Protein AF-D8M737-F1 (afdb_monomer_lite)

Organism: Blastocystis hominis (NCBI:txid12968)

Structure (mmCIF, N/CA/C/O backbone):
data_AF-D8M737-F1
#
_entry.id   AF-D8M737-F1
#
loop_
_atom_site.group_PDB
_atom_site.id
_atom_site.type_symbol
_atom_site.label_atom_id
_atom_site.label_alt_id
_atom_site.label_comp_id
_atom_site.label_asym_id
_atom_site.label_entity_id
_atom_site.label_seq_id
_atom_site.pdbx_PDB_ins_code
_atom_site.Cartn_x
_atom_site.Cartn_y
_atom_site.Cartn_z
_atom_site.occupancy
_atom_site.B_iso_or_equiv
_atom_site.auth_seq_id
_atom_site.auth_comp_id
_atom_site.auth_asym_id
_atom_site.auth_atom_id
_atom_site.pdbx_PDB_model_num
ATOM 1 N N . MET A 1 1 ? 9.233 0.912 4.157 1.00 76.81 1 MET A N 1
ATOM 2 C CA . MET A 1 1 ? 8.192 0.046 4.759 1.00 76.81 1 MET A CA 1
ATOM 3 C C . MET A 1 1 ? 7.558 0.659 5.998 1.00 76.81 1 MET A C 1
ATOM 5 O O . MET A 1 1 ? 6.342 0.770 6.006 1.00 76.81 1 MET A O 1
ATOM 9 N N . ARG A 1 2 ? 8.331 1.136 6.989 1.00 81.25 2 ARG A N 1
ATOM 10 C CA . ARG A 1 2 ? 7.786 1.780 8.207 1.00 81.25 2 ARG A CA 1
ATOM 11 C C . ARG A 1 2 ? 6.733 2.857 7.947 1.00 81.25 2 ARG A C 1
ATOM 13 O O . ARG A 1 2 ? 5.677 2.805 8.559 1.00 81.25 2 ARG A O 1
ATOM 20 N N . PHE A 1 3 ? 6.985 3.744 6.985 1.00 84.50 3 PHE A N 1
ATOM 21 C CA . PHE A 1 3 ? 6.063 4.823 6.627 1.00 84.50 3 PHE A CA 1
ATOM 22 C C . PHE A 1 3 ? 4.621 4.346 6.363 1.00 84.50 3 PHE A C 1
ATOM 24 O O . PHE A 1 3 ? 3.678 4.965 6.834 1.00 84.50 3 PHE A O 1
ATOM 31 N N . ILE A 1 4 ? 4.438 3.212 5.675 1.00 86.31 4 ILE A N 1
ATOM 32 C CA . ILE A 1 4 ? 3.103 2.663 5.368 1.00 86.31 4 ILE A CA 1
ATOM 33 C C . ILE A 1 4 ? 2.363 2.292 6.661 1.00 86.31 4 ILE A C 1
ATOM 35 O O . ILE A 1 4 ? 1.180 2.582 6.815 1.00 86.31 4 ILE A O 1
ATOM 39 N N . ILE A 1 5 ? 3.082 1.685 7.607 1.00 85.38 5 ILE A N 1
ATOM 40 C CA . ILE A 1 5 ? 2.538 1.267 8.902 1.00 85.38 5 ILE A CA 1
ATOM 41 C C . ILE A 1 5 ? 2.201 2.493 9.756 1.00 85.38 5 ILE A C 1
ATOM 43 O O . ILE A 1 5 ? 1.140 2.535 10.369 1.00 85.38 5 ILE A O 1
ATOM 47 N N . GLU A 1 6 ? 3.077 3.498 9.784 1.00 85.75 6 GLU A N 1
ATOM 48 C CA . GLU A 1 6 ? 2.864 4.730 10.552 1.00 85.75 6 GLU A CA 1
ATOM 49 C C . GLU A 1 6 ? 1.642 5.509 10.052 1.00 85.75 6 GLU A C 1
ATOM 51 O O . GLU A 1 6 ? 0.801 5.907 10.858 1.00 85.75 6 GLU A O 1
ATOM 56 N N . THR A 1 7 ? 1.495 5.676 8.735 1.00 88.56 7 THR A N 1
ATOM 57 C CA . THR A 1 7 ? 0.323 6.342 8.148 1.00 88.56 7 THR A CA 1
ATOM 58 C C . THR A 1 7 ? -0.960 5.581 8.470 1.00 88.56 7 THR A C 1
ATOM 60 O O . THR A 1 7 ? -1.928 6.186 8.925 1.00 88.56 7 THR A O 1
ATOM 63 N N . PHE A 1 8 ? -0.951 4.252 8.343 1.00 88.69 8 PHE A N 1
ATOM 64 C CA . PHE A 1 8 ? -2.092 3.421 8.723 1.00 88.69 8 PHE A CA 1
ATOM 65 C C . PHE A 1 8 ? -2.456 3.566 10.211 1.00 88.69 8 PHE A C 1
ATOM 67 O O . PHE A 1 8 ? -3.621 3.757 10.556 1.00 88.69 8 PHE A O 1
ATOM 74 N N . GLN A 1 9 ? -1.469 3.544 11.111 1.00 84.88 9 GLN A N 1
ATOM 75 C CA . GLN A 1 9 ? -1.700 3.736 12.547 1.00 84.88 9 GLN A CA 1
ATOM 76 C C . GLN A 1 9 ? -2.258 5.124 12.873 1.00 84.88 9 GLN A C 1
ATOM 78 O O . GLN A 1 9 ? -3.095 5.254 13.768 1.00 84.88 9 GLN A O 1
ATOM 83 N N . ASN A 1 10 ? -1.792 6.161 12.181 1.00 88.00 10 ASN A N 1
ATOM 84 C CA . ASN A 1 10 ? -2.291 7.519 12.366 1.00 88.00 10 ASN A CA 1
ATOM 85 C C . ASN A 1 10 ? -3.747 7.638 11.915 1.00 88.00 10 ASN A C 1
ATOM 87 O O . ASN A 1 10 ? -4.552 8.216 12.643 1.00 88.00 10 ASN A O 1
ATOM 91 N N . GLU A 1 11 ? -4.109 7.021 10.789 1.00 87.75 11 GLU A N 1
ATOM 92 C CA . GLU A 1 11 ? -5.503 6.952 10.351 1.00 87.75 11 GLU A CA 1
ATOM 93 C C . GLU A 1 11 ? -6.376 6.181 11.346 1.00 87.75 11 GLU A C 1
ATOM 95 O O . GLU A 1 11 ? -7.439 6.664 11.734 1.00 87.75 11 GLU A O 1
ATOM 100 N N . LEU A 1 12 ? -5.907 5.044 11.868 1.00 85.50 12 LEU A N 1
ATOM 101 C CA . LEU A 1 12 ? -6.639 4.304 12.901 1.00 85.50 12 LEU A CA 1
ATOM 102 C C . LEU A 1 12 ? -6.868 5.126 14.177 1.00 85.50 12 LEU A C 1
ATOM 104 O O . LEU A 1 12 ? -7.965 5.088 14.739 1.00 85.50 12 LEU A O 1
ATOM 108 N N . LYS A 1 13 ? -5.858 5.881 14.628 1.00 85.81 13 LYS A N 1
ATOM 109 C CA . LYS A 1 13 ? -5.969 6.787 15.784 1.00 85.81 13 LYS A CA 1
ATOM 110 C C . LYS A 1 13 ? -6.919 7.948 15.511 1.00 85.81 13 LYS A C 1
ATOM 112 O O . LYS A 1 13 ? -7.665 8.336 16.403 1.00 85.81 13 LYS A O 1
ATOM 117 N N . ARG A 1 14 ? -6.908 8.487 14.289 1.00 86.50 14 ARG A N 1
ATOM 118 C CA . ARG A 1 14 ? -7.825 9.550 13.860 1.00 86.50 14 ARG A CA 1
ATOM 119 C C . ARG A 1 14 ? -9.278 9.079 13.897 1.00 86.50 14 ARG A C 1
ATOM 121 O O . ARG A 1 14 ? -10.144 9.836 14.318 1.00 86.50 14 ARG A O 1
ATOM 128 N N . LEU A 1 15 ? -9.528 7.831 13.502 1.00 85.75 15 LEU A N 1
ATOM 129 C CA . LEU A 1 15 ? -10.856 7.214 13.542 1.00 85.75 15 LEU A CA 1
ATOM 130 C C . LEU A 1 15 ? -11.295 6.825 14.962 1.00 85.75 15 LEU A C 1
ATOM 132 O O . LEU A 1 15 ? -12.485 6.856 15.258 1.00 85.75 15 LEU A O 1
ATOM 136 N N . ASN A 1 16 ? -10.355 6.483 15.849 1.00 83.94 16 ASN A N 1
ATOM 137 C CA . ASN A 1 16 ? -10.641 6.018 17.209 1.00 83.94 16 ASN A CA 1
ATOM 138 C C . ASN A 1 16 ? -9.847 6.816 18.264 1.00 83.94 16 ASN A C 1
ATOM 140 O O . ASN A 1 16 ? -8.973 6.255 18.931 1.00 83.94 16 ASN A O 1
ATOM 144 N N . PRO A 1 17 ? -10.147 8.113 18.464 1.00 80.44 17 PRO A N 1
ATOM 145 C CA . PRO A 1 17 ? -9.353 8.988 19.334 1.00 80.44 17 PRO A CA 1
ATOM 146 C C . PRO A 1 17 ? -9.373 8.581 20.818 1.00 80.44 17 PRO A C 1
ATOM 148 O O . PRO A 1 17 ? -8.483 8.952 21.580 1.00 80.44 17 PRO A O 1
ATOM 151 N N . THR A 1 18 ? -10.375 7.811 21.246 1.00 82.31 18 THR A N 1
ATOM 152 C CA . THR A 1 18 ? -10.546 7.342 22.630 1.00 82.31 18 THR A CA 1
ATOM 153 C C . THR A 1 18 ? -9.809 6.035 22.931 1.00 82.31 18 THR A C 1
ATOM 155 O O . THR A 1 18 ? -9.544 5.738 24.098 1.00 82.31 18 THR A O 1
ATOM 158 N N . MET A 1 19 ? -9.431 5.254 21.912 1.00 74.44 19 MET A N 1
ATOM 159 C CA . MET A 1 19 ? -8.717 3.989 22.100 1.00 74.44 19 MET A CA 1
ATOM 160 C C . MET A 1 19 ? -7.203 4.202 22.115 1.00 74.44 19 MET A C 1
ATOM 162 O O . MET A 1 19 ? -6.571 4.445 21.091 1.00 74.44 19 MET A O 1
ATOM 166 N N . LYS A 1 20 ? -6.593 4.034 23.295 1.00 69.44 20 LYS A N 1
ATOM 167 C CA . LYS A 1 20 ? -5.133 4.146 23.477 1.00 69.44 20 LYS A CA 1
ATOM 168 C C . LYS A 1 20 ? -4.344 2.988 22.856 1.00 69.44 20 LYS A C 1
ATOM 170 O O . LYS A 1 20 ? -3.180 3.168 22.508 1.00 69.44 20 LYS A O 1
ATOM 175 N N . GLN A 1 21 ? -4.950 1.806 22.742 1.00 69.31 21 GLN A N 1
ATOM 176 C CA . GLN A 1 21 ? -4.309 0.612 22.195 1.00 69.31 21 GLN A CA 1
ATOM 177 C C . GLN A 1 21 ? -5.255 -0.056 21.198 1.00 69.31 21 GLN A C 1
ATOM 179 O O . GLN A 1 21 ? -6.286 -0.599 21.584 1.00 69.31 21 GLN A O 1
ATOM 184 N N . ILE A 1 22 ? -4.893 0.000 19.917 1.00 75.56 22 ILE A N 1
ATOM 185 C CA . ILE A 1 22 ? -5.661 -0.587 18.818 1.00 75.56 22 ILE A CA 1
ATOM 186 C C . ILE A 1 22 ? -4.870 -1.787 18.304 1.00 75.56 22 ILE A C 1
ATOM 188 O O . ILE A 1 22 ? -3.701 -1.654 17.937 1.00 75.56 22 ILE A O 1
ATOM 192 N N . LYS A 1 23 ? -5.503 -2.961 18.308 1.00 77.50 23 LYS A N 1
ATOM 193 C CA . LYS A 1 23 ? -4.958 -4.175 17.696 1.00 77.50 23 LYS A CA 1
ATOM 194 C C . LYS A 1 23 ? -5.440 -4.238 16.253 1.00 77.50 23 LYS A C 1
ATOM 196 O O . LYS A 1 23 ? -6.619 -4.022 16.001 1.00 77.50 23 LYS A O 1
ATOM 201 N N . TYR A 1 24 ? -4.534 -4.539 15.336 1.00 81.25 24 TYR A N 1
ATOM 202 C CA . TYR A 1 24 ? -4.837 -4.717 13.921 1.00 81.25 24 TYR A CA 1
ATOM 203 C C . TYR A 1 24 ? -4.032 -5.896 13.374 1.00 81.25 24 TYR A C 1
ATOM 205 O O . TYR A 1 24 ? -2.932 -6.192 13.852 1.00 81.25 24 TYR A O 1
ATOM 213 N N . GLY A 1 25 ? -4.598 -6.583 12.390 1.00 80.94 25 GLY A N 1
ATOM 214 C CA . GLY A 1 25 ? -3.955 -7.666 11.663 1.00 80.94 25 GLY A CA 1
ATOM 215 C C . GLY A 1 25 ? -3.227 -7.177 10.414 1.00 80.94 25 GLY A C 1
ATOM 216 O O . GLY A 1 25 ? -3.359 -6.032 9.984 1.00 80.94 25 GLY A O 1
ATOM 217 N N . VAL A 1 26 ? -2.473 -8.079 9.786 1.00 85.62 26 VAL A N 1
ATOM 218 C CA . VAL A 1 26 ? -1.838 -7.812 8.485 1.00 85.62 26 VAL A CA 1
ATOM 219 C C . VAL A 1 26 ? -2.873 -7.566 7.379 1.00 85.62 26 VAL A C 1
ATOM 221 O O . VAL A 1 26 ? -2.677 -6.689 6.539 1.00 85.62 26 VAL A O 1
ATOM 224 N N . ASN A 1 27 ? -4.013 -8.264 7.431 1.00 86.50 27 ASN A N 1
ATOM 225 C CA . ASN A 1 27 ? -5.102 -8.091 6.471 1.00 86.50 27 ASN A CA 1
ATOM 226 C C . ASN A 1 27 ? -5.695 -6.677 6.512 1.00 86.50 27 ASN A C 1
ATOM 228 O O . ASN A 1 27 ? -6.029 -6.144 5.461 1.00 86.50 27 ASN A O 1
ATOM 232 N N . ASP A 1 28 ? -5.771 -6.039 7.683 1.00 86.94 28 ASP A N 1
ATOM 233 C CA . ASP A 1 28 ? -6.312 -4.679 7.805 1.00 86.94 28 ASP A CA 1
ATOM 234 C C . ASP A 1 28 ? -5.427 -3.659 7.079 1.00 86.94 28 ASP A C 1
ATOM 236 O O . ASP A 1 28 ? -5.922 -2.752 6.410 1.00 86.94 28 ASP A O 1
ATOM 240 N N . ILE A 1 29 ? -4.106 -3.853 7.143 1.00 88.19 29 ILE A N 1
ATOM 241 C CA . ILE A 1 29 ? -3.137 -3.023 6.421 1.00 88.19 29 ILE A CA 1
ATOM 242 C C . ILE A 1 29 ? -3.257 -3.260 4.911 1.00 88.19 29 ILE A C 1
ATOM 244 O O . ILE A 1 29 ? -3.171 -2.319 4.126 1.00 88.19 29 ILE A O 1
ATOM 248 N N . PHE A 1 30 ? -3.465 -4.508 4.484 1.00 89.94 30 PHE A N 1
ATOM 249 C CA . PHE A 1 30 ? -3.659 -4.824 3.068 1.00 89.94 30 PHE A CA 1
ATOM 250 C C . PHE A 1 30 ? -4.947 -4.223 2.520 1.00 89.94 30 PHE A C 1
ATOM 252 O O . PHE A 1 30 ? -4.902 -3.606 1.459 1.00 89.94 30 PHE A O 1
ATOM 259 N N . ASN A 1 31 ? -6.042 -4.320 3.273 1.00 90.25 31 ASN A N 1
ATOM 260 C CA . ASN A 1 31 ? -7.310 -3.690 2.929 1.00 90.25 31 ASN A CA 1
ATOM 261 C C . ASN A 1 31 ? -7.153 -2.170 2.826 1.00 90.25 31 ASN A C 1
ATOM 263 O O . ASN A 1 31 ? -7.642 -1.575 1.874 1.00 90.25 31 ASN A O 1
ATOM 267 N N . TYR A 1 32 ? -6.412 -1.545 3.750 1.00 89.62 32 TYR A N 1
ATOM 268 C CA . TYR A 1 32 ? -6.083 -0.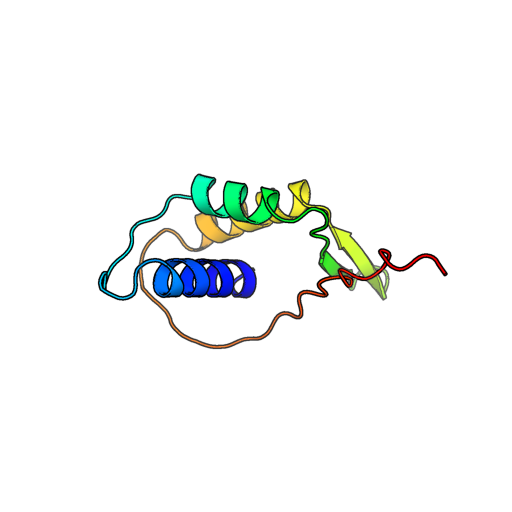122 3.667 1.00 89.62 32 TYR A CA 1
ATOM 269 C C . TYR A 1 32 ? -5.322 0.222 2.381 1.00 89.62 32 TYR A C 1
ATOM 271 O O . TYR A 1 32 ? -5.703 1.159 1.687 1.00 89.62 32 TYR A O 1
ATOM 279 N N . ILE A 1 33 ? -4.302 -0.557 2.008 1.00 89.50 33 ILE A N 1
ATOM 280 C CA . ILE A 1 33 ? -3.564 -0.360 0.748 1.00 89.50 33 ILE A CA 1
ATOM 281 C C . ILE A 1 33 ? -4.485 -0.534 -0.473 1.00 89.50 33 ILE A C 1
ATOM 283 O O . ILE A 1 33 ? -4.355 0.208 -1.445 1.00 89.50 33 ILE A O 1
ATOM 287 N N . ASP A 1 34 ? -5.428 -1.475 -0.421 1.00 89.44 34 ASP A N 1
ATOM 288 C CA . ASP A 1 34 ? -6.393 -1.713 -1.500 1.00 89.44 34 ASP A CA 1
ATOM 289 C C . ASP A 1 34 ? -7.415 -0.587 -1.667 1.00 89.44 34 ASP A C 1
ATOM 291 O O . ASP A 1 34 ? -7.935 -0.412 -2.768 1.00 89.44 34 ASP A O 1
ATOM 295 N N . THR A 1 35 ? -7.667 0.215 -0.625 1.00 89.88 35 THR A N 1
ATOM 296 C CA . THR A 1 35 ? -8.548 1.390 -0.749 1.00 89.88 35 THR A CA 1
ATOM 297 C C . THR A 1 35 ? -7.986 2.469 -1.677 1.00 89.88 35 THR A C 1
ATOM 299 O O . THR A 1 35 ? -8.751 3.258 -2.230 1.00 89.88 35 THR A O 1
ATOM 302 N N . PHE A 1 36 ? -6.667 2.505 -1.892 1.00 87.12 36 PHE A N 1
ATOM 303 C CA . PHE A 1 36 ? -6.043 3.442 -2.822 1.00 87.12 36 PHE A CA 1
ATOM 304 C C . PHE A 1 36 ? -6.164 2.919 -4.255 1.00 87.12 36 PHE A C 1
ATOM 306 O O . PHE A 1 36 ?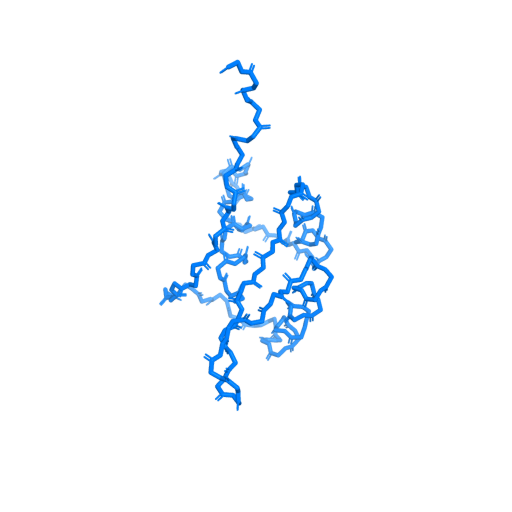 -5.742 1.796 -4.542 1.00 87.12 36 PHE A O 1
ATOM 313 N N . SER A 1 37 ? -6.694 3.735 -5.176 1.00 85.06 37 SER A N 1
ATOM 314 C CA . SER A 1 37 ? -6.795 3.368 -6.600 1.00 85.06 37 SER A CA 1
ATOM 315 C C . SER A 1 37 ? -5.415 3.100 -7.201 1.00 85.06 37 SER A C 1
ATOM 317 O O . SER A 1 37 ? -5.2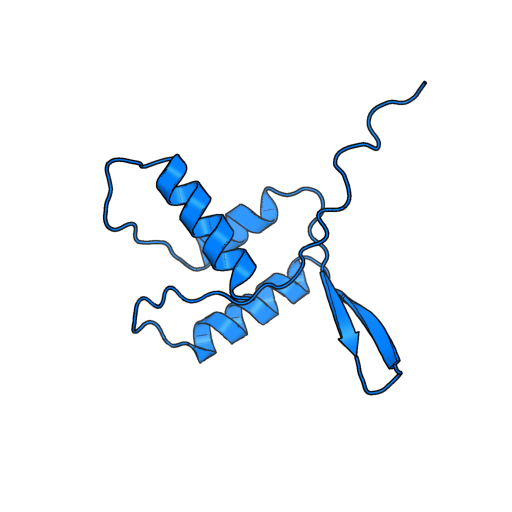16 2.062 -7.825 1.00 85.06 37 SER A O 1
ATOM 319 N N . GLU A 1 38 ? -4.440 3.945 -6.877 1.00 81.75 38 GLU A N 1
ATOM 320 C CA . GLU A 1 38 ? -3.047 3.842 -7.297 1.00 81.75 38 GLU A CA 1
ATOM 321 C C . GLU A 1 38 ? -2.127 3.852 -6.073 1.00 81.75 38 GLU A C 1
ATOM 323 O O . GLU A 1 38 ? -2.145 4.781 -5.265 1.00 81.75 38 GLU A O 1
ATOM 328 N N . PHE A 1 39 ? -1.308 2.808 -5.929 1.00 84.19 39 PHE A N 1
ATOM 329 C CA . PHE A 1 39 ? -0.287 2.731 -4.885 1.00 84.19 39 PHE A CA 1
ATOM 330 C C . PHE A 1 39 ? 0.948 2.038 -5.455 1.00 84.19 39 PHE A C 1
ATOM 332 O O . PHE A 1 39 ? 1.038 0.810 -5.485 1.00 84.19 39 PHE A O 1
ATOM 339 N N . ASN A 1 40 ? 1.879 2.852 -5.948 1.00 84.50 40 ASN A N 1
ATOM 340 C CA . ASN A 1 40 ? 3.104 2.409 -6.602 1.00 84.50 40 ASN A CA 1
ATOM 341 C C . ASN A 1 40 ? 4.313 2.974 -5.847 1.00 84.50 40 ASN A C 1
ATOM 343 O O . ASN A 1 40 ? 4.264 4.080 -5.307 1.00 84.50 40 ASN A O 1
ATOM 347 N N . MET A 1 41 ? 5.406 2.219 -5.797 1.00 85.75 41 MET A N 1
ATOM 348 C CA . MET A 1 41 ? 6.633 2.620 -5.109 1.00 85.75 41 MET A CA 1
ATOM 349 C C . MET A 1 41 ? 7.819 2.500 -6.058 1.00 85.75 41 MET A C 1
ATOM 351 O O . MET A 1 41 ? 8.006 1.473 -6.699 1.00 85.75 41 MET A O 1
ATOM 355 N N . LEU A 1 42 ? 8.649 3.536 -6.119 1.00 85.94 42 LEU A N 1
ATOM 356 C CA . LEU A 1 42 ? 9.910 3.504 -6.851 1.00 85.94 42 LEU A CA 1
ATOM 357 C C . LEU A 1 42 ? 11.033 3.159 -5.874 1.00 85.94 42 LEU A C 1
ATOM 359 O O . LEU A 1 42 ? 11.285 3.902 -4.925 1.00 85.94 42 LEU A O 1
ATOM 363 N N . CYS A 1 43 ? 11.698 2.024 -6.081 1.00 84.00 43 CYS A N 1
ATOM 364 C CA . CYS A 1 43 ? 12.857 1.639 -5.280 1.00 84.00 43 CYS A CA 1
ATOM 365 C C . CYS A 1 43 ? 14.122 1.790 -6.115 1.00 84.00 43 CYS A C 1
ATOM 367 O O . CYS A 1 43 ? 14.187 1.290 -7.235 1.00 84.00 43 CYS A O 1
ATOM 369 N N . PHE A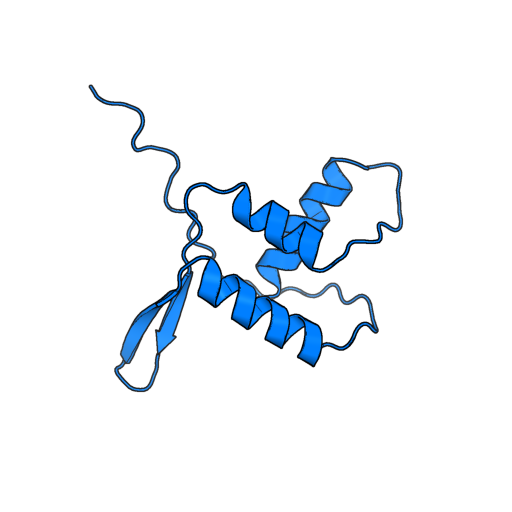 1 44 ? 15.121 2.476 -5.566 1.00 85.69 44 PHE A N 1
ATOM 370 C CA . PHE A 1 44 ? 16.409 2.617 -6.227 1.00 85.69 44 PHE A CA 1
ATOM 371 C C . PHE A 1 44 ? 17.160 1.283 -6.216 1.00 85.69 44 PHE A C 1
ATOM 373 O O . PHE A 1 44 ? 17.399 0.707 -5.153 1.00 85.69 44 PHE A O 1
ATOM 380 N N . ASP A 1 45 ? 17.557 0.825 -7.395 1.00 86.00 45 ASP A N 1
ATOM 381 C CA . ASP A 1 45 ? 18.378 -0.353 -7.604 1.00 86.00 45 ASP A CA 1
ATOM 382 C C . ASP A 1 45 ? 19.790 0.078 -8.002 1.00 86.00 45 ASP A C 1
ATOM 384 O O . ASP A 1 45 ? 20.034 0.683 -9.050 1.00 86.00 45 ASP A O 1
ATOM 388 N N . ARG A 1 46 ? 20.746 -0.248 -7.133 1.00 87.44 46 ARG A N 1
ATOM 389 C CA . ARG A 1 46 ? 22.152 0.109 -7.319 1.00 87.44 46 ARG A CA 1
ATOM 390 C C . ARG A 1 46 ? 22.828 -0.722 -8.415 1.00 87.44 46 ARG A C 1
ATOM 392 O O . ARG A 1 46 ? 23.846 -0.283 -8.935 1.00 87.44 46 ARG A O 1
ATOM 399 N N . SER A 1 47 ? 22.273 -1.877 -8.778 1.00 86.94 47 SER A N 1
ATOM 400 C CA . SER A 1 47 ? 22.866 -2.805 -9.751 1.00 86.94 47 SER A CA 1
ATOM 401 C C . SER A 1 47 ? 22.924 -2.204 -11.155 1.00 86.94 47 SER A C 1
ATOM 403 O O . SER A 1 47 ? 23.895 -2.408 -11.875 1.00 86.94 47 SER A O 1
ATOM 405 N N . TRP A 1 48 ? 21.900 -1.433 -11.525 1.00 86.88 48 TRP A N 1
ATOM 406 C CA . TRP A 1 48 ? 21.796 -0.771 -12.829 1.00 86.88 48 TRP A CA 1
ATOM 407 C C . TRP A 1 48 ? 21.599 0.750 -12.724 1.00 86.88 48 TRP A C 1
ATOM 409 O O . TRP A 1 48 ? 21.479 1.425 -13.742 1.00 86.88 48 TRP A O 1
ATOM 419 N N . GLY A 1 49 ? 21.622 1.306 -11.505 1.00 90.00 49 GLY A N 1
ATOM 420 C CA . GLY A 1 49 ? 21.654 2.750 -11.265 1.00 90.00 49 GLY A CA 1
ATOM 421 C C . GLY A 1 49 ? 20.336 3.468 -11.557 1.00 90.00 49 GLY A C 1
ATOM 422 O O . GLY A 1 49 ? 20.356 4.623 -11.975 1.00 90.00 49 GLY A O 1
ATOM 423 N N . GLY A 1 50 ? 19.197 2.807 -11.345 1.00 89.31 50 GLY A N 1
ATOM 424 C CA . GLY A 1 50 ? 17.883 3.357 -11.675 1.00 89.31 50 GLY A CA 1
ATOM 425 C C . GLY A 1 50 ? 16.806 3.024 -10.650 1.00 89.31 50 GLY A C 1
ATOM 426 O O . GLY A 1 50 ? 17.055 2.360 -9.648 1.00 89.31 50 GLY A O 1
ATOM 427 N N . TYR A 1 51 ? 15.592 3.518 -10.885 1.00 87.81 51 TYR A N 1
ATOM 428 C CA . TYR A 1 51 ? 14.443 3.254 -10.023 1.00 87.81 51 TYR A CA 1
ATOM 429 C C . TYR A 1 51 ? 13.555 2.180 -10.643 1.00 87.81 51 TYR A C 1
ATOM 431 O O . TYR A 1 51 ? 12.984 2.379 -11.713 1.00 87.81 51 TYR A O 1
ATOM 439 N N . ALA A 1 52 ? 13.411 1.053 -9.953 1.00 85.00 52 ALA A N 1
ATOM 440 C CA . ALA A 1 52 ? 12.475 0.008 -10.330 1.00 85.00 52 ALA A CA 1
ATOM 441 C C . ALA A 1 52 ? 11.071 0.334 -9.783 1.00 85.00 52 ALA A C 1
ATOM 443 O O . ALA A 1 52 ? 10.949 0.678 -8.598 1.00 85.00 52 ALA A O 1
ATOM 444 N N . PRO A 1 53 ? 10.012 0.225 -10.605 1.00 87.94 53 PRO A N 1
ATOM 445 C CA . PRO A 1 53 ? 8.638 0.347 -10.145 1.00 87.94 53 PRO A CA 1
ATOM 446 C C . PRO A 1 53 ? 8.186 -0.919 -9.416 1.00 87.94 53 PRO A C 1
ATOM 448 O O . PRO A 1 53 ? 8.456 -2.036 -9.844 1.00 87.94 53 PRO A O 1
ATOM 451 N N . TYR A 1 54 ? 7.468 -0.723 -8.316 1.00 86.12 54 TYR A N 1
ATOM 452 C CA . TYR A 1 54 ? 6.820 -1.766 -7.531 1.00 86.12 54 TYR A CA 1
ATOM 453 C C . TYR A 1 54 ? 5.329 -1.469 -7.467 1.00 86.12 54 TYR A C 1
ATOM 455 O O . TYR A 1 54 ? 4.937 -0.368 -7.068 1.00 86.12 54 TYR A O 1
ATOM 463 N N . GLY A 1 55 ? 4.515 -2.455 -7.838 1.00 87.44 55 GLY A N 1
ATOM 464 C CA . GLY A 1 55 ? 3.064 -2.357 -7.750 1.00 87.44 55 GLY A CA 1
ATOM 465 C C . GLY A 1 55 ? 2.539 -2.754 -6.370 1.00 87.44 55 GLY A C 1
ATOM 466 O O . GLY A 1 55 ? 3.282 -3.193 -5.487 1.00 87.44 55 GLY A O 1
ATOM 467 N N . LYS A 1 56 ? 1.216 -2.665 -6.193 1.00 88.00 56 LYS A N 1
ATOM 468 C CA . LYS A 1 56 ? 0.538 -3.007 -4.927 1.00 88.00 56 LYS A CA 1
ATOM 469 C C . LYS A 1 56 ? 0.892 -4.402 -4.414 1.00 88.00 56 LYS A C 1
ATOM 471 O O . LYS A 1 56 ? 1.144 -4.567 -3.224 1.00 88.00 56 LYS A O 1
ATOM 476 N N . GLN A 1 57 ? 0.918 -5.399 -5.299 1.00 89.25 57 GLN A N 1
ATOM 477 C CA . GLN A 1 57 ? 1.201 -6.788 -4.925 1.00 89.25 57 GLN A CA 1
ATOM 478 C C . GLN A 1 57 ? 2.628 -6.946 -4.387 1.00 89.25 57 GLN A C 1
ATOM 480 O O . GLN A 1 57 ? 2.830 -7.529 -3.323 1.00 89.25 57 GLN A O 1
ATOM 485 N N . ASP A 1 58 ? 3.616 -6.342 -5.049 1.00 89.50 58 ASP A N 1
ATOM 486 C CA . ASP A 1 58 ? 5.011 -6.415 -4.608 1.00 89.50 58 ASP A CA 1
ATOM 487 C C . ASP A 1 58 ? 5.230 -5.684 -3.284 1.00 89.50 58 ASP A C 1
ATOM 489 O O . ASP A 1 58 ? 5.985 -6.136 -2.418 1.00 89.50 58 ASP A O 1
ATOM 493 N N . ILE A 1 59 ? 4.537 -4.560 -3.104 1.00 89.50 59 ILE A N 1
ATOM 494 C CA . ILE A 1 59 ? 4.547 -3.794 -1.861 1.00 89.50 59 ILE A CA 1
ATOM 495 C C . ILE A 1 59 ? 3.950 -4.624 -0.723 1.00 89.50 59 ILE A C 1
ATOM 497 O O . ILE A 1 59 ? 4.565 -4.692 0.340 1.00 89.50 59 ILE A O 1
ATOM 501 N N . LYS A 1 60 ? 2.806 -5.294 -0.929 1.00 89.06 60 LYS A N 1
ATOM 502 C CA . LYS A 1 60 ? 2.203 -6.189 0.074 1.00 89.06 60 LYS A CA 1
ATOM 503 C C . LYS A 1 60 ? 3.137 -7.339 0.438 1.00 89.06 60 LYS A C 1
ATOM 505 O O . LYS A 1 60 ? 3.331 -7.610 1.620 1.00 89.06 60 LYS A O 1
ATOM 510 N N . ASN A 1 61 ? 3.782 -7.952 -0.553 1.00 89.75 61 ASN A N 1
ATOM 511 C CA . ASN A 1 61 ? 4.743 -9.032 -0.334 1.00 89.75 61 ASN A CA 1
ATOM 512 C C . ASN A 1 61 ? 5.954 -8.561 0.480 1.00 89.75 61 ASN A C 1
ATOM 514 O O . ASN A 1 61 ? 6.325 -9.196 1.470 1.00 89.75 61 ASN A O 1
ATOM 518 N N . LYS A 1 62 ? 6.549 -7.415 0.123 1.00 86.88 62 LYS A N 1
ATOM 519 C CA . LYS A 1 62 ? 7.655 -6.833 0.899 1.00 86.88 62 LYS A CA 1
ATOM 520 C C . LYS A 1 62 ? 7.213 -6.388 2.291 1.00 86.88 62 LYS A C 1
ATOM 522 O O . LYS A 1 62 ? 8.000 -6.487 3.229 1.00 86.88 62 LYS A O 1
ATOM 527 N N . LEU A 1 63 ? 5.981 -5.907 2.445 1.00 88.12 63 LEU A N 1
ATOM 528 C CA . LEU A 1 63 ? 5.425 -5.541 3.742 1.00 88.12 63 LEU A CA 1
ATOM 529 C C . LEU A 1 63 ? 5.254 -6.775 4.625 1.00 88.12 63 LEU A C 1
ATOM 531 O O . LEU A 1 63 ? 5.656 -6.732 5.779 1.00 88.12 63 LEU A O 1
ATOM 535 N N . LEU A 1 64 ? 4.745 -7.883 4.084 1.00 86.88 64 LEU A N 1
ATOM 536 C CA . LEU A 1 64 ? 4.637 -9.149 4.805 1.00 86.88 64 LEU A CA 1
ATOM 537 C C . LEU A 1 64 ? 6.011 -9.653 5.257 1.00 86.88 64 LEU A C 1
ATOM 539 O O . LEU A 1 64 ? 6.189 -9.993 6.423 1.00 86.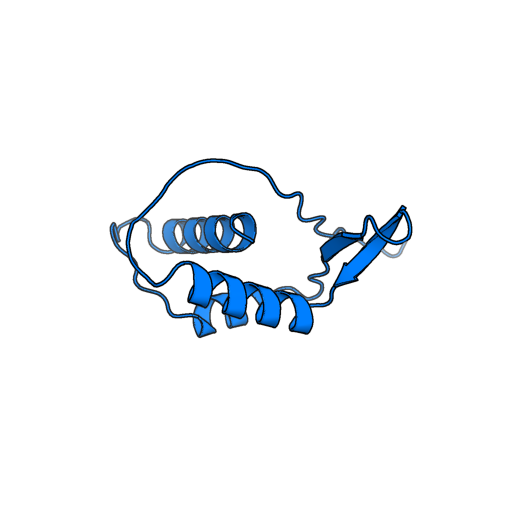88 64 LEU A O 1
ATOM 543 N N . GLN A 1 65 ? 7.004 -9.639 4.363 1.00 85.31 65 GLN A N 1
ATOM 544 C CA . GLN A 1 65 ? 8.386 -9.992 4.704 1.00 85.31 65 GLN A CA 1
ATOM 545 C C . GLN A 1 65 ? 8.946 -9.080 5.800 1.00 85.31 65 GLN A C 1
ATOM 547 O O . GLN A 1 65 ? 9.568 -9.558 6.746 1.00 85.31 65 GLN A O 1
ATOM 552 N N . TYR A 1 66 ? 8.681 -7.774 5.707 1.00 85.56 66 TYR A N 1
ATOM 553 C CA . TYR A 1 66 ? 9.079 -6.811 6.724 1.00 85.56 66 TYR A CA 1
ATOM 554 C C . TYR A 1 66 ? 8.412 -7.110 8.073 1.00 85.56 66 TYR A C 1
ATOM 556 O O . TYR A 1 66 ? 9.112 -7.198 9.077 1.00 85.56 66 TYR A O 1
ATOM 564 N N . LEU A 1 67 ? 7.097 -7.341 8.101 1.00 81.75 67 LEU A N 1
ATOM 565 C CA . LEU A 1 67 ? 6.335 -7.680 9.308 1.00 81.75 67 LEU A CA 1
ATOM 566 C C . LEU A 1 67 ? 6.816 -8.990 9.954 1.00 81.75 67 LEU A C 1
ATOM 568 O O . LEU A 1 67 ? 6.975 -9.055 11.171 1.00 81.75 67 LEU A O 1
ATOM 572 N N . ASN A 1 68 ? 7.130 -10.000 9.142 1.00 82.19 68 ASN A N 1
ATOM 573 C CA . ASN A 1 68 ? 7.710 -11.256 9.614 1.00 82.19 68 ASN A CA 1
ATOM 574 C C . ASN A 1 68 ? 9.129 -11.055 10.167 1.00 82.19 68 ASN A C 1
ATOM 576 O O . ASN A 1 68 ? 9.482 -11.659 11.173 1.00 82.19 68 ASN A O 1
ATOM 580 N N . SER A 1 69 ? 9.938 -10.180 9.558 1.00 78.88 69 SER A N 1
ATOM 581 C CA . SER A 1 69 ? 11.292 -9.881 10.049 1.00 78.88 69 SER A CA 1
ATOM 582 C C . SER A 1 69 ? 11.302 -9.144 11.391 1.00 78.88 69 SER A C 1
ATOM 584 O O . SER A 1 69 ? 12.215 -9.345 12.186 1.00 78.88 69 SER A O 1
ATOM 586 N N . ILE A 1 70 ? 10.286 -8.316 11.663 1.00 72.62 70 ILE A N 1
ATOM 587 C CA . ILE A 1 70 ? 10.192 -7.538 12.907 1.00 72.62 70 ILE A CA 1
ATOM 588 C C . ILE A 1 70 ? 9.505 -8.287 14.055 1.00 72.62 70 ILE A C 1
ATOM 590 O O . ILE A 1 70 ? 9.464 -7.732 15.146 1.00 72.62 70 ILE A O 1
ATOM 594 N N . ASN A 1 71 ? 8.949 -9.487 13.815 1.00 52.47 71 ASN A N 1
ATOM 595 C CA . ASN A 1 71 ? 8.343 -10.394 14.804 1.00 52.47 71 ASN A CA 1
ATOM 596 C C . ASN A 1 71 ? 7.804 -9.695 16.076 1.00 52.47 71 ASN A C 1
ATOM 598 O O . ASN A 1 71 ? 8.427 -9.739 17.132 1.00 52.47 71 ASN A O 1
ATOM 602 N N . TYR A 1 72 ? 6.647 -9.029 15.938 1.00 51.78 72 TYR A N 1
ATOM 603 C CA . TYR A 1 72 ? 5.661 -8.636 16.968 1.00 51.78 72 TYR A CA 1
ATOM 604 C C . TYR A 1 72 ? 6.135 -8.428 18.423 1.00 51.78 72 TYR A C 1
ATOM 606 O O . TYR A 1 72 ? 5.469 -8.837 19.374 1.00 51.78 72 TYR A O 1
ATOM 614 N N . SER A 1 73 ? 7.243 -7.732 18.645 1.00 38.59 73 SER A N 1
ATOM 615 C CA . SER A 1 73 ? 7.597 -7.228 19.967 1.00 38.59 73 SER A CA 1
ATOM 616 C C . SER A 1 73 ? 8.218 -5.854 19.839 1.00 38.59 73 SER A C 1
ATOM 618 O O . SER A 1 73 ? 9.130 -5.633 19.053 1.00 38.59 73 SER A O 1
ATOM 620 N N . SER A 1 74 ? 7.708 -4.947 20.665 1.00 34.62 74 SER A N 1
ATOM 621 C CA . SER A 1 74 ? 8.091 -3.546 20.833 1.00 34.62 74 SER A CA 1
ATOM 622 C C . SER A 1 74 ? 7.521 -2.544 19.821 1.00 34.62 74 SER A C 1
ATOM 624 O O . SER A 1 74 ? 7.938 -2.385 18.677 1.00 34.62 74 SER A O 1
ATOM 626 N N . CYS A 1 75 ? 6.558 -1.790 20.349 1.00 40.19 75 CYS A N 1
ATOM 627 C CA . CYS A 1 75 ? 6.355 -0.380 20.077 1.00 40.19 75 CYS A CA 1
ATOM 628 C C . CYS A 1 75 ? 7.701 0.320 19.839 1.00 40.19 75 CYS A C 1
ATOM 630 O O . CYS A 1 75 ? 8.501 0.408 20.766 1.00 40.19 75 CYS A O 1
ATOM 632 N N . VAL A 1 76 ? 7.936 0.875 18.650 1.00 41.81 76 VAL A N 1
ATOM 633 C CA . VAL A 1 76 ? 9.012 1.854 18.463 1.00 41.81 76 VAL A CA 1
ATOM 634 C C . VAL A 1 76 ? 8.522 2.978 17.563 1.00 41.81 76 VAL A C 1
ATOM 636 O O . VAL A 1 76 ? 8.442 2.852 16.345 1.00 41.81 76 VAL A O 1
ATOM 639 N N . CYS A 1 77 ? 8.223 4.101 18.213 1.00 42.19 77 CYS A N 1
ATOM 640 C CA . CYS A 1 77 ? 8.326 5.428 17.630 1.00 42.19 77 CYS A CA 1
ATOM 641 C C . CYS A 1 77 ? 9.812 5.687 17.343 1.00 42.19 77 CYS A C 1
ATOM 643 O O . CYS A 1 77 ? 10.577 5.855 18.290 1.00 42.19 77 CYS A O 1
ATOM 645 N N . ASN A 1 78 ? 10.236 5.698 16.075 1.00 32.09 78 ASN A N 1
ATOM 646 C CA . ASN A 1 78 ? 11.288 6.622 15.652 1.00 32.09 78 ASN A CA 1
ATOM 647 C C . ASN A 1 78 ? 11.402 6.757 14.131 1.00 32.09 78 ASN A C 1
ATOM 649 O O . ASN A 1 78 ? 11.385 5.775 13.384 1.00 32.09 78 ASN A O 1
ATOM 653 N N . LYS A 1 79 ? 11.556 8.022 13.741 1.00 44.19 79 LYS A N 1
ATOM 654 C CA . LYS A 1 79 ? 11.471 8.594 12.402 1.00 44.19 79 LYS A CA 1
ATOM 655 C C . LYS A 1 79 ? 12.560 8.043 11.484 1.00 44.19 79 LYS A C 1
ATOM 657 O O . LYS A 1 79 ? 13.740 8.227 11.764 1.00 44.19 79 LYS A O 1
ATOM 662 N N . GLN A 1 80 ? 12.172 7.524 10.321 1.00 31.05 80 GLN A N 1
ATOM 663 C CA . GLN A 1 80 ? 12.955 7.770 9.111 1.00 31.05 80 GLN A CA 1
ATOM 664 C C . GLN A 1 80 ? 12.085 7.670 7.858 1.00 31.05 80 GLN A C 1
ATOM 666 O O . GLN A 1 80 ? 11.472 6.645 7.559 1.00 31.05 80 GLN A O 1
ATOM 671 N N . LEU A 1 81 ? 12.027 8.814 7.179 1.00 36.12 81 LEU A N 1
ATOM 672 C CA . LEU A 1 81 ? 11.266 9.118 5.979 1.00 36.12 81 LEU A CA 1
ATOM 673 C C . LEU A 1 81 ? 11.589 8.135 4.849 1.00 36.12 81 LEU A C 1
ATOM 675 O O . LEU A 1 81 ? 12.744 7.973 4.466 1.00 36.12 81 LEU A O 1
ATOM 679 N N . ALA A 1 82 ? 10.546 7.550 4.268 1.00 31.52 82 ALA A N 1
ATOM 680 C CA . ALA A 1 82 ? 10.584 7.035 2.909 1.00 31.52 82 ALA A CA 1
ATOM 681 C C . ALA A 1 82 ? 9.458 7.737 2.148 1.00 31.52 82 ALA A C 1
ATOM 683 O O . ALA A 1 82 ? 8.290 7.580 2.497 1.00 31.52 82 ALA A O 1
ATOM 684 N N . PHE A 1 83 ? 9.836 8.556 1.166 1.00 33.69 83 PHE A N 1
ATOM 685 C CA . PHE A 1 83 ? 8.924 9.269 0.281 1.00 33.69 83 PHE A CA 1
ATOM 686 C C . PHE A 1 83 ? 8.007 8.267 -0.430 1.00 33.69 83 PHE A C 1
ATOM 688 O O . PHE A 1 83 ? 8.448 7.510 -1.292 1.00 33.69 83 PHE A O 1
ATOM 695 N N . VAL A 1 84 ? 6.726 8.270 -0.062 1.00 38.53 84 VAL A N 1
ATOM 696 C CA . VAL A 1 84 ? 5.654 7.720 -0.890 1.00 38.53 84 VAL A CA 1
ATOM 697 C C . VAL A 1 84 ? 5.223 8.849 -1.812 1.00 38.53 84 VAL A C 1
ATOM 699 O O . VAL A 1 84 ? 4.606 9.816 -1.372 1.00 38.53 84 VAL A O 1
ATOM 702 N N . PHE A 1 85 ? 5.589 8.750 -3.089 1.00 36.84 85 PHE A N 1
ATOM 703 C CA . PHE A 1 85 ? 4.951 9.550 -4.125 1.00 36.84 85 PHE A CA 1
ATOM 704 C C . PHE A 1 85 ? 3.525 9.018 -4.278 1.00 36.84 85 PHE A C 1
ATOM 706 O O . PHE A 1 85 ? 3.284 8.044 -4.987 1.00 36.84 85 PHE A O 1
ATOM 713 N N . ILE A 1 86 ? 2.575 9.643 -3.580 1.00 38.16 86 ILE A N 1
ATOM 714 C CA . ILE A 1 86 ? 1.180 9.599 -4.007 1.00 38.16 86 ILE A CA 1
ATOM 715 C C . ILE A 1 86 ? 1.169 10.390 -5.311 1.00 38.16 86 ILE A C 1
ATOM 717 O O . ILE A 1 86 ? 1.258 11.618 -5.297 1.00 38.16 86 ILE A O 1
ATOM 721 N N . LEU A 1 87 ? 1.158 9.690 -6.448 1.00 37.44 87 LEU A N 1
ATOM 722 C CA . LEU A 1 87 ? 0.849 10.321 -7.722 1.00 37.44 87 LEU A CA 1
ATOM 723 C C . LEU A 1 87 ? -0.580 10.845 -7.611 1.00 37.44 87 LEU A C 1
ATOM 725 O O . LEU A 1 87 ? -1.543 10.091 -7.668 1.00 37.44 87 LEU A O 1
ATOM 729 N N . TYR A 1 88 ? -0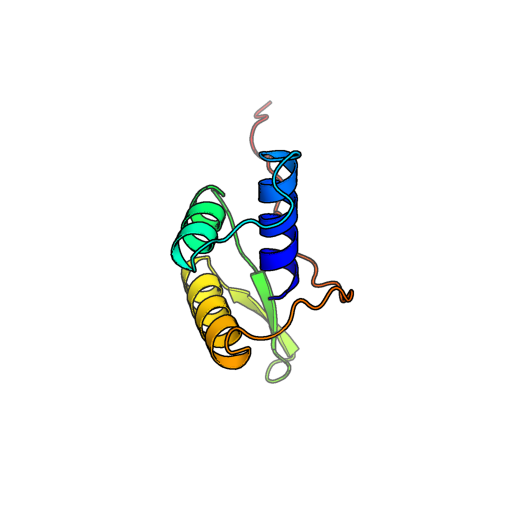.649 12.143 -7.325 1.00 38.12 88 TYR A N 1
ATOM 730 C CA . TYR A 1 88 ? -1.710 13.079 -7.640 1.00 38.12 88 TYR A CA 1
ATOM 731 C C . TYR A 1 88 ? -3.029 12.437 -8.072 1.00 38.12 88 TYR A C 1
ATOM 733 O O . TYR A 1 88 ? -3.251 12.092 -9.231 1.00 38.12 88 TYR A O 1
ATOM 741 N N . HIS A 1 89 ? -3.956 12.438 -7.123 1.00 39.16 89 HIS A N 1
ATOM 742 C CA . HIS A 1 89 ? -5.389 12.526 -7.354 1.00 39.16 89 HIS A CA 1
ATOM 743 C C . HIS A 1 89 ? -5.736 13.856 -8.068 1.00 39.16 89 HIS A C 1
ATOM 745 O O . HIS A 1 89 ? -6.343 14.747 -7.474 1.00 39.16 89 HIS A O 1
ATOM 751 N N . HIS A 1 90 ? -5.283 14.044 -9.316 1.00 37.28 90 HIS A N 1
ATOM 752 C CA . HIS A 1 90 ? -5.711 15.173 -10.150 1.00 37.28 90 HIS A CA 1
ATOM 753 C C . HIS A 1 90 ? -5.512 14.973 -11.671 1.00 37.28 90 HIS A C 1
ATOM 755 O O . HIS A 1 90 ? -5.109 15.897 -12.370 1.00 37.28 90 HIS A O 1
ATOM 761 N N . ILE A 1 91 ? -5.856 13.798 -12.216 1.00 42.09 91 ILE A N 1
ATOM 762 C CA . ILE A 1 91 ? -6.316 13.695 -13.623 1.00 42.09 91 ILE A CA 1
ATOM 763 C C . ILE A 1 91 ? -7.842 13.523 -13.622 1.00 42.09 91 ILE A C 1
ATOM 765 O O . ILE A 1 91 ? -8.414 12.626 -14.228 1.00 42.09 91 ILE A O 1
ATOM 769 N N . THR A 1 92 ? -8.513 14.388 -12.868 1.00 45.84 92 THR A N 1
ATOM 770 C CA . THR A 1 92 ? -9.962 14.593 -12.921 1.00 45.84 92 THR A CA 1
ATOM 771 C C . THR A 1 92 ? -10.221 16.090 -12.938 1.00 45.84 92 THR A C 1
ATOM 773 O O . THR A 1 92 ? -10.777 16.635 -11.998 1.00 45.84 92 THR A O 1
ATOM 776 N N . ASN A 1 93 ? -9.729 16.775 -13.964 1.00 33.41 93 ASN A N 1
ATOM 777 C CA . ASN A 1 93 ? -10.353 17.988 -14.485 1.00 33.41 93 ASN A CA 1
ATOM 778 C C . ASN A 1 93 ? -9.914 18.120 -15.941 1.00 33.41 93 ASN A C 1
ATOM 780 O O . ASN A 1 93 ? -8.948 18.787 -16.290 1.00 33.41 93 ASN A O 1
ATOM 784 N N . PHE A 1 94 ? -10.612 17.335 -16.752 1.00 46.06 94 PHE A N 1
ATOM 785 C CA . PHE A 1 94 ? -10.837 17.576 -18.162 1.00 46.06 94 PHE A CA 1
ATOM 786 C C . PHE A 1 94 ? -11.532 18.946 -18.271 1.00 46.06 94 PHE A C 1
ATOM 788 O O . PHE A 1 94 ? -12.676 19.053 -17.833 1.00 46.06 94 PHE A O 1
ATOM 795 N N . ILE A 1 95 ? -10.808 19.970 -18.736 1.00 42.28 95 ILE A N 1
ATOM 796 C CA . ILE A 1 95 ? -11.216 21.124 -19.570 1.00 42.28 95 ILE A CA 1
ATOM 797 C C . ILE A 1 95 ? -9.929 21.844 -19.983 1.00 42.28 95 ILE A C 1
ATOM 799 O O . ILE A 1 95 ? -9.118 22.164 -19.086 1.00 42.28 95 ILE A O 1
#

Foldseek 3Di:
DVVLVVVLVVVVCVVPVPDPDDDDDLVSSLVVLVVDPFFKDWDQDPVVGGTDIDGSVRVSVVVVVVCVVVPPDDDDDDDDDDDRPPPDPPPPDDD

Secondary structure (DSSP, 8-state):
-HHHHHHHHHHHHHH-TT-S-----HHHHHHHHHHSS---EEEEETTTTEEEEE-HHHHHHHHHHHHHHTTT----------------S------

pLDDT: mean 73.01, std 20.67, range [31.05, 90.25]

Sequence (95 aa):
MRFIIETFQNELKRLNPTMKQIKYGVNDIFNYIDTFSEFNMLCFDRSWGGYAPYGKQDIKNKLLQYLNSINYSSCVCNKQLAFVFILYHHITNFI

InterPro domains:
  IPR000781 Enhancer of rudimentary [PF01133] (3-69)
  IPR000781 Enhancer of rudimentary [PTHR12373] (1-69)
  IPR035912 Enhancer of rudimentary superfamily [G3DSA:3.30.2260.10] (1-74)
  IPR035912 Enhancer of rudimentary superfamily [SSF143875] (6-68)

Radius of gyration: 15.5 Å; chains: 1; bounding box: 34×32×43 Å